Protein AF-A0A3D5U7Y4-F1 (afdb_monomer)

Secondary structure (DSSP, 8-state):
---EEE-TTS-EEEPPPHHHHHHHHHHHHHHHHHHHHTTPEEEEEE--SHHHHHHHHHHHT-B-TTS-B-EEEEEE----TTTTTHHHHHTTT-

Sequence (94 aa):
MLKSSIAPDGREYPLPSEQDNEQERNLLLQITSEQRAKGRKIVAVQGLGFVGCVMASVVADAEDKDGKPIYYVHGHQRASKRSFWKVPVINTGI

pLDDT: mean 94.48, std 7.87, range [51.16, 98.62]

Radius of gyration: 14.95 Å; Cα contacts (8 Å, |Δi|>4): 116; chains: 1; bounding box: 36×28×40 Å

Foldseek 3Di:
DDQWAADPVGDTHGFDDPVRVVVVVVVCVVVVVVCVVVQAAEEEQEDDDPVSVVVQVVLQCDADPVNHGRHDYHYDYDGDSHPNVPVVVVVVVD

Structure (mmCIF, N/CA/C/O backbone):
data_AF-A0A3D5U7Y4-F1
#
_entry.id   AF-A0A3D5U7Y4-F1
#
loop_
_atom_site.group_PDB
_atom_site.id
_atom_site.type_symbol
_atom_site.label_atom_id
_atom_site.label_alt_id
_atom_site.label_comp_id
_atom_site.label_asym_id
_atom_site.label_entity_id
_atom_site.label_seq_id
_atom_site.pdbx_PDB_ins_code
_atom_site.Cartn_x
_atom_site.Cartn_y
_atom_site.Cartn_z
_atom_site.occupancy
_atom_site.B_iso_or_equiv
_atom_site.auth_seq_id
_atom_site.auth_comp_id
_atom_site.auth_asym_id
_atom_site.auth_atom_id
_atom_site.pdbx_PDB_model_num
ATOM 1 N N . MET A 1 1 ? 16.321 -0.800 -22.518 1.00 51.16 1 MET A N 1
ATOM 2 C CA . MET A 1 1 ? 15.850 -1.416 -21.254 1.00 51.16 1 MET A CA 1
ATOM 3 C C . MET A 1 1 ? 14.340 -1.243 -21.160 1.00 51.16 1 MET A C 1
ATOM 5 O O . MET A 1 1 ? 13.895 -0.115 -21.284 1.00 51.16 1 MET A O 1
ATOM 9 N N . LEU A 1 2 ? 13.564 -2.321 -20.969 1.00 52.84 2 LEU A N 1
ATOM 10 C CA . LEU A 1 2 ? 12.092 -2.248 -20.825 1.00 52.84 2 LEU A CA 1
ATOM 11 C C . LEU A 1 2 ? 11.679 -1.169 -19.803 1.00 52.84 2 LEU A C 1
ATOM 13 O O . LEU A 1 2 ? 12.211 -1.193 -18.692 1.00 52.84 2 LEU A O 1
ATOM 17 N N . LYS A 1 3 ? 10.786 -0.251 -20.196 1.00 78.94 3 LYS A N 1
ATOM 18 C CA . LYS A 1 3 ? 10.273 0.870 -19.379 1.00 78.94 3 LYS A CA 1
ATOM 19 C C . LYS A 1 3 ? 8.986 0.526 -18.612 1.00 78.94 3 LYS A C 1
ATOM 21 O O . LYS A 1 3 ? 8.584 1.279 -17.733 1.00 78.94 3 LYS A O 1
ATOM 26 N N . SER A 1 4 ? 8.395 -0.629 -18.912 1.00 92.06 4 SER A N 1
ATOM 27 C CA . SER A 1 4 ? 7.084 -1.042 -18.415 1.00 92.06 4 SER A CA 1
ATOM 28 C C . SER A 1 4 ? 7.125 -2.448 -17.813 1.00 92.06 4 SER A C 1
ATOM 30 O O . SER A 1 4 ? 8.014 -3.257 -18.105 1.00 92.06 4 SER A O 1
ATOM 32 N N . SER A 1 5 ? 6.153 -2.728 -16.957 1.00 96.50 5 SER A N 1
ATOM 33 C CA . SER A 1 5 ? 5.779 -4.039 -16.441 1.00 96.50 5 SER A CA 1
ATOM 34 C C . SER A 1 5 ? 4.509 -4.499 -17.154 1.00 96.50 5 SER A C 1
ATOM 36 O O . SER A 1 5 ? 3.582 -3.711 -17.297 1.00 96.50 5 SER A O 1
ATOM 38 N N . ILE A 1 6 ? 4.472 -5.746 -17.621 1.00 96.00 6 ILE A N 1
ATOM 39 C CA . ILE A 1 6 ? 3.370 -6.269 -18.442 1.00 96.00 6 ILE A CA 1
ATOM 40 C C . ILE A 1 6 ? 2.517 -7.207 -17.585 1.00 96.00 6 ILE A C 1
ATOM 42 O O . ILE A 1 6 ? 3.057 -8.135 -16.975 1.00 96.00 6 ILE A O 1
ATOM 46 N N . ALA A 1 7 ? 1.212 -6.947 -17.517 1.00 94.94 7 ALA A N 1
ATOM 47 C CA . ALA A 1 7 ? 0.244 -7.807 -16.843 1.00 94.94 7 ALA A CA 1
ATOM 48 C C . ALA A 1 7 ? -0.045 -9.088 -17.651 1.00 94.94 7 ALA A C 1
ATOM 50 O O . ALA A 1 7 ? 0.223 -9.133 -18.853 1.00 94.94 7 ALA A O 1
ATOM 51 N N . PRO A 1 8 ? -0.627 -10.132 -17.029 1.00 94.19 8 PRO A N 1
ATOM 52 C CA . PRO A 1 8 ? -0.986 -11.370 -17.728 1.00 94.19 8 PRO A CA 1
ATOM 53 C C . PRO A 1 8 ? -1.926 -11.185 -18.930 1.00 94.19 8 PRO A C 1
ATOM 55 O O . PRO A 1 8 ? -1.913 -12.007 -19.839 1.00 94.19 8 PRO A O 1
ATOM 58 N N . ASP A 1 9 ? -2.718 -10.113 -18.948 1.00 94.62 9 ASP A N 1
ATOM 59 C CA . ASP A 1 9 ? -3.631 -9.760 -20.042 1.00 94.62 9 ASP A CA 1
ATOM 60 C C . ASP A 1 9 ? -2.987 -8.897 -21.143 1.00 94.62 9 ASP A C 1
ATOM 62 O O . ASP A 1 9 ? -3.664 -8.460 -22.070 1.00 94.62 9 ASP A O 1
ATOM 66 N N . GLY A 1 10 ? -1.682 -8.636 -21.044 1.00 94.69 10 GLY A N 1
ATOM 67 C CA . GLY A 1 10 ? -0.928 -7.841 -22.008 1.00 94.69 10 GLY A CA 1
ATOM 68 C C . GLY A 1 10 ? -0.948 -6.332 -21.759 1.00 94.69 10 GLY A C 1
ATOM 69 O O . GLY A 1 10 ? -0.243 -5.616 -22.469 1.00 94.69 10 GLY A O 1
ATOM 70 N N . ARG A 1 11 ? -1.680 -5.821 -20.756 1.00 95.25 11 ARG A N 1
ATOM 71 C CA . ARG A 1 11 ? -1.630 -4.390 -20.410 1.00 95.25 11 ARG A CA 1
ATOM 72 C C . ARG A 1 11 ? -0.243 -3.992 -19.917 1.00 95.25 11 ARG A C 1
ATOM 74 O O . ARG A 1 11 ? 0.370 -4.677 -19.095 1.00 95.25 11 ARG A O 1
ATOM 81 N N . GLU A 1 12 ? 0.231 -2.847 -20.393 1.00 95.81 12 GLU A N 1
ATOM 82 C CA . GLU A 1 12 ? 1.515 -2.280 -19.999 1.00 95.81 12 GLU A CA 1
ATOM 83 C C . GLU A 1 12 ? 1.362 -1.224 -18.906 1.00 95.81 12 GLU A C 1
ATOM 85 O O . GLU A 1 12 ? 0.551 -0.306 -19.007 1.00 95.81 12 GLU A O 1
ATOM 90 N N . TYR A 1 13 ? 2.210 -1.325 -17.886 1.00 95.56 13 TYR A N 1
ATOM 91 C CA . TYR A 1 13 ? 2.277 -0.399 -16.764 1.00 95.56 13 TYR A CA 1
ATOM 92 C C . TYR A 1 13 ? 3.685 0.194 -16.670 1.00 95.56 13 TYR A C 1
ATOM 94 O O . TYR A 1 13 ? 4.618 -0.539 -16.322 1.00 95.56 13 TYR A O 1
ATOM 102 N N . PRO A 1 14 ? 3.882 1.486 -16.981 1.00 95.12 14 PRO A N 1
ATOM 103 C CA . PRO A 1 14 ? 5.176 2.148 -16.837 1.00 95.12 14 PRO A CA 1
ATOM 104 C C . PRO A 1 14 ? 5.693 2.034 -15.403 1.00 95.12 14 PRO A C 1
ATOM 106 O O . PRO A 1 14 ? 4.917 2.161 -14.460 1.00 95.12 14 PRO A O 1
ATOM 109 N N . LEU A 1 15 ? 6.992 1.789 -15.222 1.00 95.12 15 LEU A N 1
ATOM 110 C CA . LEU A 1 15 ? 7.573 1.862 -13.879 1.00 95.12 15 LEU A CA 1
ATOM 111 C C . LEU A 1 15 ? 7.547 3.317 -13.379 1.00 95.12 15 LEU A C 1
ATOM 113 O O . LEU A 1 15 ? 7.807 4.215 -14.183 1.00 95.12 15 LEU A O 1
ATOM 117 N N . PRO A 1 16 ? 7.275 3.545 -12.081 1.00 94.19 16 PRO A N 1
ATOM 118 C CA . PRO A 1 16 ? 7.173 4.887 -11.528 1.00 94.19 16 PRO A CA 1
ATOM 119 C C . PRO A 1 16 ? 8.524 5.602 -11.593 1.00 94.19 16 PRO A C 1
ATOM 121 O O . PRO A 1 16 ? 9.581 5.001 -11.361 1.00 94.19 16 PRO A O 1
ATOM 124 N N . SER A 1 17 ? 8.476 6.891 -11.911 1.00 94.69 17 SER A N 1
ATOM 125 C CA . SER A 1 17 ? 9.610 7.804 -11.796 1.00 94.69 17 SER A CA 1
ATOM 126 C C . SER A 1 17 ? 9.871 8.180 -10.333 1.00 94.69 17 SER A C 1
ATOM 128 O O . SER A 1 17 ? 9.093 7.862 -9.434 1.00 94.69 17 SER A O 1
ATOM 130 N N . GLU A 1 18 ? 10.972 8.884 -10.072 1.00 93.44 18 GLU A N 1
ATOM 131 C CA . GLU A 1 18 ? 11.242 9.447 -8.742 1.00 93.44 18 GLU A CA 1
ATOM 132 C C . GLU A 1 18 ? 10.133 10.409 -8.297 1.00 93.44 18 GLU A C 1
ATOM 134 O O 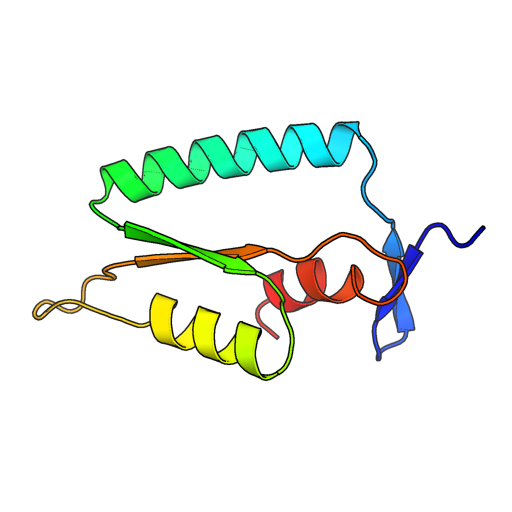. GLU A 1 18 ? 9.678 10.327 -7.160 1.00 93.44 18 GLU A O 1
ATOM 139 N N . GLN A 1 19 ? 9.626 11.234 -9.217 1.00 95.88 19 GLN A N 1
ATOM 140 C CA . GLN A 1 19 ? 8.528 12.157 -8.944 1.00 95.88 19 GLN A CA 1
ATOM 141 C C . GLN A 1 19 ? 7.229 11.419 -8.587 1.00 95.88 19 GLN A C 1
ATOM 143 O O . GLN A 1 19 ? 6.544 11.816 -7.645 1.00 95.88 19 GLN A O 1
ATOM 148 N N . ASP A 1 20 ? 6.906 10.329 -9.291 1.00 94.94 20 ASP A N 1
ATOM 14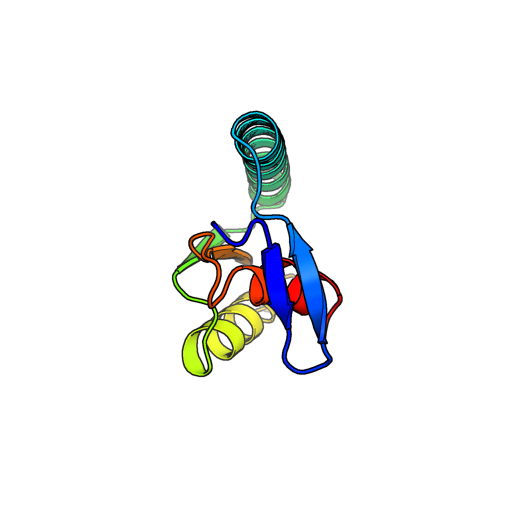9 C CA . ASP A 1 20 ? 5.729 9.506 -8.974 1.00 94.94 20 ASP A CA 1
ATOM 150 C C . ASP A 1 20 ? 5.855 8.893 -7.570 1.00 94.94 20 ASP A C 1
ATOM 152 O O . ASP A 1 20 ? 4.902 8.914 -6.791 1.00 94.94 20 ASP A O 1
ATOM 156 N N . ASN A 1 21 ? 7.052 8.414 -7.207 1.00 92.94 21 ASN A N 1
ATOM 157 C CA . ASN A 1 21 ? 7.316 7.855 -5.878 1.00 92.94 21 ASN A CA 1
ATOM 158 C C . ASN A 1 21 ? 7.183 8.911 -4.766 1.00 92.94 21 ASN A C 1
ATOM 160 O O . ASN A 1 21 ? 6.676 8.615 -3.682 1.00 92.94 21 ASN A O 1
ATOM 164 N N . GLU A 1 22 ? 7.630 10.147 -5.004 1.00 96.31 22 GLU A N 1
ATOM 165 C CA . GLU A 1 22 ? 7.461 11.250 -4.051 1.00 96.31 22 GLU A CA 1
ATOM 166 C C . GLU A 1 22 ? 5.986 11.620 -3.858 1.00 96.31 22 GLU A C 1
ATOM 168 O O . GLU A 1 22 ? 5.537 11.817 -2.723 1.00 96.31 22 GLU A O 1
ATOM 173 N N . GLN A 1 23 ? 5.216 11.668 -4.947 1.00 96.88 23 GLN A N 1
ATOM 174 C CA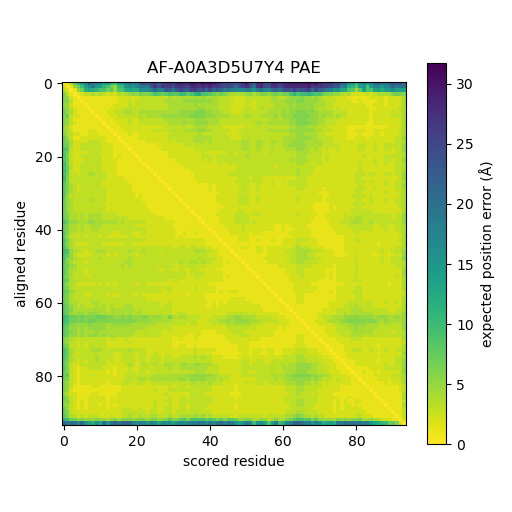 . GLN A 1 23 ? 3.774 11.909 -4.897 1.00 96.88 23 GLN A CA 1
ATOM 175 C C . GLN A 1 23 ? 3.043 10.791 -4.147 1.00 96.88 23 GLN A C 1
ATOM 177 O O . GLN A 1 23 ? 2.247 11.077 -3.249 1.00 96.88 23 GLN A O 1
ATOM 182 N N . GLU A 1 24 ? 3.358 9.528 -4.447 1.00 94.62 24 GLU A N 1
ATOM 183 C CA . GLU A 1 24 ? 2.795 8.372 -3.748 1.00 94.62 24 GLU A CA 1
ATOM 184 C C . GLU A 1 24 ? 3.131 8.415 -2.254 1.00 94.62 24 GLU A C 1
ATOM 186 O O . GLU A 1 24 ? 2.251 8.232 -1.412 1.00 94.62 24 GLU A O 1
ATOM 191 N N . ARG A 1 25 ? 4.372 8.754 -1.889 1.00 95.31 25 ARG A N 1
ATOM 192 C CA . ARG A 1 25 ? 4.768 8.915 -0.485 1.00 95.31 25 ARG A CA 1
ATOM 193 C C . ARG A 1 25 ? 3.922 9.971 0.230 1.00 95.31 25 ARG A C 1
ATOM 195 O O . ARG A 1 25 ? 3.492 9.736 1.360 1.00 95.31 25 ARG A O 1
ATOM 202 N N . ASN A 1 26 ? 3.683 11.120 -0.397 1.00 98.00 26 ASN A N 1
ATOM 203 C CA . ASN A 1 26 ? 2.866 12.181 0.194 1.00 98.00 26 ASN A CA 1
ATOM 204 C C . ASN A 1 26 ? 1.407 11.737 0.374 1.00 98.00 26 ASN A C 1
ATOM 206 O O . ASN A 1 26 ? 0.831 11.953 1.443 1.00 98.00 26 ASN A O 1
ATOM 210 N N . LEU A 1 27 ? 0.846 11.036 -0.615 1.00 96.44 27 LEU A N 1
ATOM 211 C CA . LEU A 1 27 ? -0.490 10.449 -0.526 1.00 96.44 27 LEU A CA 1
ATOM 212 C C . LEU A 1 27 ? -0.587 9.413 0.607 1.00 96.44 27 LEU A C 1
ATOM 214 O O . LEU A 1 27 ? -1.526 9.445 1.402 1.00 96.44 27 LEU A O 1
ATOM 218 N N . LEU A 1 28 ? 0.401 8.523 0.733 1.00 95.75 28 LEU A N 1
ATOM 219 C CA . LEU A 1 28 ? 0.446 7.516 1.796 1.00 95.75 28 LEU A CA 1
ATOM 220 C C . LEU A 1 28 ? 0.508 8.157 3.186 1.00 95.75 28 LEU A C 1
ATOM 222 O O . LEU A 1 28 ? -0.180 7.691 4.097 1.00 95.75 28 LEU A O 1
ATOM 226 N N . LEU A 1 29 ? 1.286 9.232 3.360 1.00 97.38 29 LEU A N 1
ATOM 227 C CA . LEU A 1 29 ? 1.343 9.987 4.617 1.00 97.38 29 LEU A CA 1
ATOM 228 C C . LEU A 1 29 ? -0.010 10.616 4.963 1.00 97.38 29 LEU A C 1
ATOM 230 O O . LEU A 1 29 ? -0.447 10.518 6.113 1.00 97.38 29 LEU A O 1
ATOM 234 N N . GLN A 1 30 ? -0.685 11.212 3.976 1.00 98.44 30 GLN A N 1
ATOM 235 C CA . GLN A 1 30 ? -2.016 11.788 4.154 1.00 98.44 30 GLN A CA 1
ATOM 236 C C . GLN A 1 30 ? -3.029 10.718 4.582 1.00 98.44 30 GLN A C 1
ATOM 238 O O . GLN A 1 30 ? -3.631 10.839 5.649 1.00 98.44 30 GLN A O 1
ATOM 243 N N . ILE A 1 31 ? -3.159 9.635 3.807 1.00 97.94 31 ILE A N 1
ATOM 244 C CA . ILE A 1 31 ? -4.086 8.532 4.099 1.00 97.94 31 ILE A CA 1
ATOM 245 C C . ILE A 1 31 ? -3.792 7.942 5.481 1.00 97.94 31 ILE A C 1
ATOM 247 O O . ILE A 1 31 ? -4.700 7.745 6.284 1.00 97.94 31 ILE A O 1
ATOM 251 N N . THR A 1 32 ? -2.519 7.702 5.801 1.00 97.81 32 THR A N 1
ATOM 252 C CA . THR A 1 32 ? -2.101 7.177 7.110 1.00 97.81 32 THR A CA 1
ATOM 253 C C . THR A 1 32 ? -2.588 8.071 8.252 1.00 97.81 32 THR A C 1
ATOM 255 O O . THR A 1 32 ? -3.092 7.565 9.257 1.00 97.81 32 THR A O 1
ATOM 258 N N . SER A 1 33 ? -2.453 9.392 8.109 1.00 98.31 33 SER A N 1
ATOM 259 C CA . SER A 1 33 ? -2.922 10.362 9.103 1.00 98.31 33 SER A CA 1
ATOM 260 C C . SER A 1 33 ? -4.444 10.311 9.269 1.00 98.31 33 SER A C 1
ATOM 262 O O . SER A 1 33 ? -4.946 10.143 10.382 1.00 98.31 33 SER A O 1
ATOM 264 N N . GLU A 1 34 ? -5.184 10.354 8.159 1.00 98.50 34 GLU A N 1
ATOM 265 C CA . GLU A 1 34 ? -6.651 10.308 8.152 1.00 98.50 34 GLU A CA 1
ATOM 266 C C . GLU A 1 34 ? -7.201 9.014 8.769 1.00 98.50 34 GLU A C 1
ATOM 268 O O . GLU A 1 34 ? -8.178 9.033 9.518 1.00 98.50 34 GLU A O 1
ATOM 273 N N . GLN A 1 35 ? -6.576 7.872 8.480 1.00 98.38 35 GLN A N 1
ATOM 274 C CA . GLN A 1 35 ? -7.014 6.572 8.989 1.00 98.38 35 GLN A CA 1
ATOM 275 C C . GLN A 1 35 ? -6.691 6.412 10.480 1.00 98.38 35 GLN A C 1
ATOM 277 O O . GLN A 1 35 ? -7.519 5.893 11.231 1.00 98.38 35 GLN A O 1
ATOM 282 N N . ARG A 1 36 ? -5.552 6.944 10.946 1.00 97.88 36 ARG A N 1
ATOM 283 C CA . ARG A 1 36 ? -5.244 7.027 12.383 1.00 97.88 36 ARG A CA 1
ATOM 284 C C . ARG A 1 36 ? -6.229 7.920 13.132 1.00 97.88 36 ARG A C 1
ATOM 286 O O . ARG A 1 36 ? -6.655 7.548 14.220 1.00 97.88 36 ARG A O 1
ATOM 293 N N . ALA A 1 37 ? -6.641 9.046 12.546 1.00 98.44 37 ALA A N 1
ATOM 294 C CA . ALA A 1 37 ? -7.660 9.920 13.134 1.00 98.44 37 ALA A CA 1
ATOM 295 C C . ALA A 1 37 ? -9.029 9.224 13.274 1.00 98.44 37 ALA A C 1
ATOM 297 O O . ALA A 1 37 ? -9.788 9.531 14.188 1.00 98.44 37 ALA A O 1
ATOM 298 N N . LYS A 1 38 ? -9.316 8.230 12.421 1.00 97.50 38 LYS A N 1
ATOM 299 C CA . LYS A 1 38 ? -10.488 7.339 12.529 1.00 97.50 38 LYS A CA 1
ATOM 300 C C . LYS A 1 38 ? -10.313 6.208 13.556 1.00 97.50 38 LYS A C 1
ATOM 302 O O . LYS A 1 38 ? -11.191 5.359 13.665 1.00 97.50 38 LYS A O 1
ATOM 307 N N . GLY A 1 39 ? -9.192 6.158 14.279 1.00 97.38 39 GLY A N 1
ATOM 308 C CA . GLY A 1 39 ? -8.886 5.114 15.262 1.00 97.38 39 GLY A CA 1
ATOM 309 C C . GLY A 1 39 ? -8.406 3.788 14.663 1.00 97.38 39 GLY A C 1
ATOM 310 O O . GLY A 1 39 ? -8.248 2.813 15.398 1.00 97.38 39 GLY A O 1
ATOM 311 N N . ARG A 1 40 ? -8.150 3.728 13.349 1.00 98.31 40 ARG A N 1
ATOM 312 C CA . ARG A 1 40 ? -7.721 2.496 12.672 1.00 98.31 40 ARG A CA 1
ATOM 313 C C . ARG A 1 40 ? -6.228 2.253 12.847 1.00 98.31 40 ARG A C 1
ATOM 315 O O . ARG A 1 40 ? -5.406 3.170 12.771 1.00 98.31 40 ARG A O 1
ATOM 322 N N . LYS A 1 41 ? -5.859 0.986 13.027 1.00 98.25 41 LYS A N 1
ATOM 323 C CA . LYS A 1 41 ? -4.461 0.538 13.069 1.00 98.25 41 LYS A CA 1
ATOM 324 C C . LYS A 1 41 ? -3.935 0.349 11.649 1.00 98.25 41 LYS A C 1
ATOM 326 O O . LYS A 1 41 ? -4.573 -0.298 10.827 1.00 98.25 41 LYS A O 1
ATOM 331 N N . ILE A 1 42 ? -2.757 0.889 11.367 1.00 98.19 42 ILE A N 1
ATOM 332 C CA . ILE A 1 42 ? -2.152 0.811 10.034 1.00 98.19 42 ILE A CA 1
ATOM 333 C C . ILE A 1 42 ? -1.339 -0.477 9.922 1.00 98.19 42 ILE A C 1
ATOM 335 O O . ILE A 1 42 ? -0.452 -0.712 10.743 1.00 98.19 42 ILE A O 1
ATOM 339 N N . VAL A 1 43 ? -1.623 -1.290 8.908 1.00 98.38 43 VAL A N 1
ATOM 340 C CA . VAL A 1 43 ? -0.910 -2.545 8.630 1.00 98.38 43 VAL A CA 1
ATOM 341 C C . VAL A 1 43 ? -0.277 -2.457 7.251 1.00 98.38 43 VAL A C 1
ATOM 343 O O . VAL A 1 43 ? -0.947 -2.121 6.283 1.00 98.38 43 VAL A O 1
ATOM 346 N N . ALA A 1 44 ? 1.010 -2.779 7.149 1.00 97.12 44 ALA A N 1
ATOM 347 C CA . ALA A 1 44 ? 1.709 -2.873 5.873 1.00 97.12 44 ALA A CA 1
ATOM 348 C C . ALA A 1 44 ? 1.977 -4.344 5.539 1.00 97.12 44 ALA A C 1
ATOM 350 O O . ALA A 1 44 ? 2.715 -5.022 6.255 1.00 97.12 44 ALA A O 1
ATOM 351 N N . VAL A 1 45 ? 1.402 -4.832 4.441 1.00 97.94 45 VAL A N 1
ATOM 352 C CA . VAL A 1 45 ? 1.650 -6.185 3.933 1.00 97.94 45 VAL A CA 1
ATOM 353 C C . VAL A 1 45 ? 2.690 -6.104 2.828 1.00 97.94 45 VAL A C 1
ATOM 355 O O . VAL A 1 45 ? 2.431 -5.586 1.746 1.00 97.94 45 VAL A O 1
ATOM 358 N N . GLN A 1 46 ? 3.892 -6.601 3.109 1.00 96.31 46 GLN A N 1
ATOM 359 C CA . GLN A 1 46 ? 4.995 -6.587 2.155 1.00 96.31 46 GLN A CA 1
ATOM 360 C C . GLN A 1 46 ? 4.953 -7.831 1.266 1.00 96.31 46 GLN A C 1
ATOM 362 O O . GLN A 1 46 ? 5.102 -8.954 1.743 1.00 96.31 46 GLN A O 1
ATOM 367 N N . GLY A 1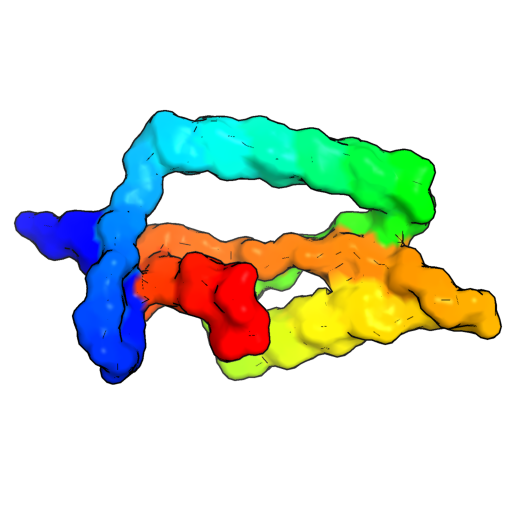 47 ? 4.805 -7.614 -0.039 1.00 95.56 47 GLY A N 1
ATOM 368 C CA . GLY A 1 47 ? 4.704 -8.662 -1.047 1.00 95.56 47 GLY A CA 1
ATOM 369 C C . GLY A 1 47 ? 3.256 -9.007 -1.380 1.00 95.56 47 GLY A C 1
ATOM 370 O O . GLY A 1 47 ? 2.546 -9.603 -0.584 1.00 95.56 47 GLY A O 1
ATOM 371 N N . LEU A 1 48 ? 2.840 -8.698 -2.606 1.00 95.62 48 LEU A N 1
ATOM 372 C CA . LEU A 1 48 ? 1.503 -8.943 -3.148 1.00 95.62 48 LEU A CA 1
ATOM 373 C C . LEU A 1 48 ? 1.534 -10.173 -4.061 1.00 95.62 48 LEU A C 1
ATOM 375 O O . LEU A 1 48 ? 1.502 -10.120 -5.294 1.00 95.62 48 LEU A O 1
ATOM 379 N N . GLY A 1 49 ? 1.755 -11.319 -3.426 1.00 93.38 49 GLY A N 1
ATOM 380 C CA . GLY A 1 49 ? 1.648 -12.639 -4.040 1.00 93.38 49 GLY A CA 1
ATOM 381 C C . GLY A 1 49 ? 0.382 -13.356 -3.589 1.00 93.38 49 GLY A C 1
ATOM 382 O O . GLY A 1 49 ? -0.497 -12.752 -2.987 1.00 93.38 49 GLY A O 1
ATOM 383 N N . PHE A 1 50 ? 0.341 -14.666 -3.818 1.00 94.31 50 PHE A N 1
ATOM 384 C CA . PHE A 1 50 ? -0.768 -15.522 -3.397 1.00 94.31 50 PHE A CA 1
ATOM 385 C C . PHE A 1 50 ? -1.135 -15.328 -1.914 1.00 94.31 50 PHE A C 1
ATOM 387 O O . PHE A 1 50 ? -2.266 -14.986 -1.597 1.00 94.31 50 PHE A O 1
ATOM 394 N N . VAL A 1 51 ? -0.157 -15.449 -1.010 1.00 96.62 51 VAL A N 1
ATOM 395 C CA . VAL A 1 51 ? -0.391 -15.286 0.437 1.00 96.62 51 VAL A CA 1
ATOM 396 C C . VAL A 1 51 ? -0.641 -13.825 0.810 1.00 96.62 51 VAL A C 1
ATOM 398 O O . VAL A 1 51 ? -1.551 -13.524 1.572 1.00 96.62 51 VAL A O 1
ATOM 401 N N . GLY A 1 52 ? 0.162 -12.906 0.275 1.00 96.75 52 GLY A N 1
ATOM 402 C CA . GLY A 1 52 ? 0.111 -11.504 0.679 1.00 96.75 52 GLY A CA 1
ATOM 403 C C . GLY A 1 52 ? -1.204 -10.810 0.338 1.00 96.75 52 GLY A C 1
ATOM 404 O O . GLY A 1 52 ? -1.723 -10.080 1.175 1.00 96.75 52 GLY A O 1
ATOM 405 N N . CYS A 1 53 ? -1.783 -11.073 -0.838 1.00 95.19 53 CYS A N 1
ATOM 406 C CA . CYS A 1 53 ? -3.083 -10.499 -1.194 1.00 95.19 53 CYS A CA 1
ATOM 407 C C . CYS A 1 53 ? -4.192 -11.017 -0.270 1.00 95.19 53 CYS A C 1
ATOM 409 O O . CYS A 1 53 ? -4.952 -10.217 0.262 1.00 95.19 53 CYS A O 1
ATOM 411 N N . VAL A 1 54 ? -4.225 -12.328 -0.001 1.00 95.88 54 VAL A N 1
ATOM 412 C CA . VAL A 1 54 ? -5.203 -12.925 0.925 1.00 95.88 54 VAL A CA 1
ATOM 413 C C . VAL A 1 54 ? -5.064 -12.327 2.323 1.00 95.88 54 VAL A C 1
ATOM 415 O O . VAL A 1 54 ? -6.054 -11.902 2.909 1.00 95.88 54 VAL A O 1
ATOM 418 N N . MET A 1 55 ? -3.837 -12.227 2.845 1.00 97.88 55 MET A N 1
ATOM 419 C CA . MET A 1 55 ? -3.601 -11.633 4.162 1.00 97.88 55 MET A CA 1
ATOM 420 C C . MET A 1 55 ? -3.985 -10.155 4.210 1.00 97.88 55 MET A C 1
ATOM 422 O O . MET A 1 55 ? -4.533 -9.709 5.214 1.00 97.88 55 MET A O 1
ATOM 426 N N . ALA A 1 56 ? -3.726 -9.394 3.144 1.00 97.69 56 ALA A N 1
ATOM 427 C CA . ALA A 1 56 ? -4.123 -7.995 3.083 1.00 97.69 56 ALA A CA 1
ATOM 428 C C . ALA A 1 56 ? -5.648 -7.839 3.139 1.00 97.69 56 ALA A C 1
ATOM 430 O O . ALA A 1 56 ? -6.140 -7.035 3.928 1.00 97.69 56 ALA A O 1
ATOM 431 N N . SER A 1 57 ? -6.382 -8.644 2.367 1.00 95.25 57 SER A N 1
ATOM 432 C CA . SER A 1 57 ? -7.847 -8.636 2.355 1.00 95.25 57 SER A CA 1
ATOM 433 C C . SER A 1 57 ? -8.438 -9.074 3.693 1.00 95.25 57 SER A C 1
ATOM 435 O O . SER A 1 57 ? -9.254 -8.353 4.251 1.00 95.25 57 SER A O 1
ATOM 437 N N . VAL A 1 58 ? -7.983 -10.197 4.258 1.00 97.25 58 VAL A N 1
ATOM 438 C CA . VAL A 1 58 ? -8.506 -10.721 5.534 1.00 97.25 58 VAL A CA 1
ATOM 439 C C . VAL A 1 58 ? -8.275 -9.745 6.688 1.00 97.25 58 VAL A C 1
ATOM 441 O O . VAL A 1 58 ? -9.149 -9.564 7.529 1.00 97.25 58 VAL A O 1
ATOM 444 N N . VAL A 1 59 ? -7.112 -9.088 6.742 1.00 98.12 59 VAL A N 1
ATOM 445 C CA . VAL A 1 59 ? -6.843 -8.088 7.788 1.00 98.12 59 VAL A CA 1
ATOM 446 C C . VAL A 1 59 ? -7.664 -6.814 7.568 1.00 98.12 59 VAL A C 1
ATOM 448 O O . VAL A 1 59 ? -8.074 -6.189 8.545 1.00 98.12 59 VAL A O 1
ATOM 451 N N . ALA A 1 60 ? -7.915 -6.423 6.315 1.00 97.38 60 ALA A N 1
ATOM 452 C CA . ALA A 1 60 ? -8.739 -5.257 5.998 1.00 97.38 60 ALA A CA 1
ATOM 453 C C . ALA A 1 60 ? -10.221 -5.466 6.350 1.00 97.38 60 ALA A C 1
ATOM 455 O O . ALA A 1 60 ? -10.883 -4.502 6.723 1.00 97.38 60 ALA A O 1
ATOM 456 N N . ASP A 1 61 ? -10.699 -6.710 6.277 1.00 97.44 61 ASP A N 1
ATOM 457 C CA . ASP A 1 61 ? -12.081 -7.114 6.576 1.00 97.44 61 ASP A CA 1
ATOM 458 C C . ASP A 1 61 ? -12.346 -7.320 8.080 1.00 97.44 61 ASP A C 1
ATOM 460 O O . ASP A 1 61 ? -13.455 -7.634 8.497 1.00 97.44 61 ASP A O 1
ATOM 464 N N . ALA A 1 62 ? -11.324 -7.171 8.931 1.00 98.12 62 ALA A N 1
ATOM 465 C CA . ALA A 1 62 ? -11.484 -7.357 10.366 1.00 98.12 62 ALA A CA 1
ATOM 466 C C . ALA A 1 62 ? -12.223 -6.173 11.015 1.00 98.12 62 ALA A C 1
ATOM 468 O O . ALA A 1 62 ? -11.743 -5.030 11.034 1.00 98.12 62 ALA A O 1
ATOM 469 N N . GLU A 1 63 ? -13.364 -6.487 11.621 1.00 98.38 63 GLU A N 1
ATOM 470 C CA . GLU A 1 63 ? -14.264 -5.544 12.280 1.00 98.38 63 GLU A CA 1
ATOM 471 C C . GLU A 1 63 ? -14.307 -5.745 13.799 1.00 98.38 63 GLU A C 1
ATO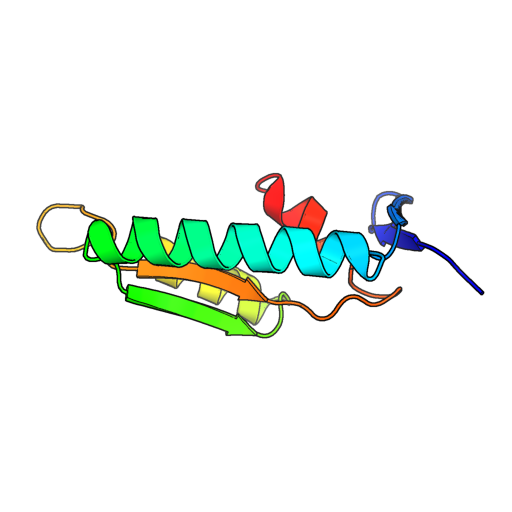M 473 O O . GLU A 1 63 ? -14.004 -6.820 14.327 1.00 98.38 63 GLU A O 1
ATOM 478 N N . ASP A 1 64 ? -14.665 -4.683 14.520 1.00 97.12 64 ASP A N 1
ATOM 479 C CA . ASP A 1 64 ? -14.994 -4.770 15.938 1.00 97.12 64 ASP A CA 1
ATOM 480 C C . ASP A 1 64 ? -16.407 -5.339 16.161 1.00 97.12 64 ASP A C 1
ATOM 482 O O . ASP A 1 64 ? -17.144 -5.666 15.233 1.00 97.12 64 ASP A O 1
ATOM 486 N N . LYS A 1 65 ? -16.809 -5.447 17.431 1.00 97.38 65 LYS A N 1
ATOM 487 C CA . LYS A 1 65 ? -18.137 -5.948 17.822 1.00 97.38 65 LYS A CA 1
ATOM 488 C C . LYS A 1 65 ? -19.314 -5.134 17.259 1.00 97.38 65 LYS A C 1
ATOM 490 O O . LYS A 1 65 ? -20.439 -5.617 17.301 1.00 97.38 65 LYS A O 1
ATOM 495 N N . ASP A 1 66 ? -19.063 -3.908 16.804 1.00 97.12 66 ASP A N 1
ATOM 496 C CA . ASP A 1 66 ? -20.063 -2.981 16.279 1.00 97.12 66 ASP A CA 1
ATOM 497 C C . ASP A 1 66 ? -20.004 -2.902 14.734 1.00 97.12 66 ASP A C 1
ATOM 499 O O . ASP A 1 66 ? -20.644 -2.029 14.145 1.00 97.12 66 ASP A O 1
ATOM 503 N N . GLY A 1 67 ? -19.239 -3.787 14.076 1.00 97.12 67 GLY A N 1
ATOM 504 C CA . GLY A 1 67 ? -19.084 -3.837 12.618 1.00 97.12 67 GLY A CA 1
ATOM 505 C C . GLY A 1 67 ? -18.198 -2.726 12.048 1.00 97.12 67 GLY A C 1
ATOM 506 O O . GLY A 1 67 ? -18.318 -2.358 10.880 1.00 97.12 67 GLY A O 1
ATOM 507 N N . LYS A 1 68 ? -17.343 -2.099 12.869 1.00 97.44 68 LYS A N 1
ATOM 508 C CA . LYS A 1 68 ? -16.449 -1.031 12.400 1.00 97.44 68 LYS A CA 1
ATOM 509 C C . LYS A 1 68 ? -15.079 -1.599 12.032 1.00 97.44 68 LYS A C 1
ATOM 511 O O . LYS A 1 68 ?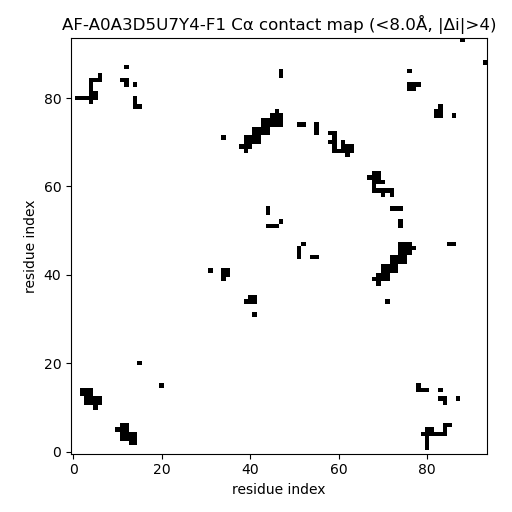 -14.496 -2.320 12.843 1.00 97.44 68 LYS A O 1
ATOM 516 N N . PRO A 1 69 ? -14.494 -1.207 10.884 1.00 97.94 69 PRO A N 1
ATOM 517 C CA . PRO A 1 69 ? -13.162 -1.664 10.497 1.00 97.94 69 PRO A CA 1
ATOM 518 C C . PRO A 1 69 ? -12.091 -1.270 11.520 1.00 97.94 69 PRO A C 1
ATOM 520 O O . PRO A 1 69 ? -11.962 -0.088 11.861 1.00 97.94 69 PRO A O 1
ATOM 523 N N . ILE A 1 70 ? -11.292 -2.246 11.959 1.00 98.19 70 ILE A N 1
ATOM 524 C CA . ILE A 1 70 ? -10.222 -2.062 12.957 1.00 98.19 70 ILE A CA 1
ATOM 525 C C . ILE A 1 70 ? -8.924 -1.587 12.295 1.00 98.19 70 ILE A C 1
ATOM 527 O O . ILE A 1 70 ? -8.170 -0.791 12.870 1.00 98.19 70 ILE A O 1
ATOM 531 N N . TYR A 1 71 ? -8.641 -2.087 11.091 1.00 98.62 71 TYR A N 1
ATOM 532 C CA . TYR A 1 71 ? -7.379 -1.866 10.395 1.00 98.62 71 TYR A CA 1
ATOM 533 C C . TYR A 1 71 ? -7.563 -1.053 9.116 1.00 98.62 71 TYR A C 1
ATOM 535 O O . TYR A 1 71 ? -8.615 -1.050 8.484 1.00 98.62 71 TYR A O 1
ATOM 543 N N . TYR A 1 72 ? -6.494 -0.370 8.722 1.00 98.25 72 TYR A N 1
ATOM 544 C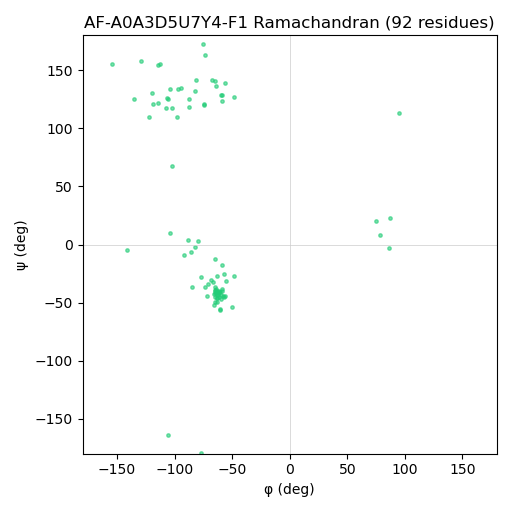 CA . TYR A 1 72 ? -6.307 0.104 7.361 1.00 98.25 72 TYR A CA 1
ATOM 545 C C . TYR A 1 72 ? -5.044 -0.544 6.805 1.00 98.25 72 TYR A C 1
ATOM 547 O O . TYR A 1 72 ? -3.964 -0.417 7.391 1.00 98.25 72 TYR A O 1
ATOM 555 N N . VAL A 1 73 ? -5.190 -1.278 5.706 1.00 98.12 73 VAL A N 1
ATOM 556 C CA . VAL A 1 73 ? -4.129 -2.133 5.175 1.00 98.12 73 VAL A CA 1
ATOM 557 C C . VAL A 1 73 ? -3.536 -1.519 3.915 1.00 98.12 73 VAL A C 1
ATOM 559 O O . VAL A 1 73 ? -4.242 -1.245 2.951 1.00 98.12 73 VAL A O 1
ATOM 562 N N . HIS A 1 74 ? -2.217 -1.347 3.911 1.00 96.12 74 HIS A N 1
ATOM 563 C CA . HIS A 1 74 ? -1.438 -0.997 2.733 1.00 96.12 74 HIS A CA 1
ATOM 564 C C . HIS A 1 74 ? -0.732 -2.239 2.193 1.00 96.12 74 HIS A C 1
ATOM 566 O O . HIS A 1 74 ? 0.137 -2.815 2.852 1.00 96.12 74 HIS A O 1
ATOM 572 N N . GLY A 1 75 ? -1.071 -2.628 0.969 1.00 95.88 75 GLY A N 1
ATOM 573 C CA . GLY A 1 75 ? -0.270 -3.568 0.199 1.00 95.88 75 GLY A CA 1
ATOM 574 C C . GLY A 1 75 ? 0.987 -2.882 -0.328 1.00 95.88 75 GLY A C 1
ATOM 575 O O . GLY A 1 75 ? 0.888 -1.907 -1.063 1.00 95.88 75 GLY A O 1
ATOM 576 N N . HIS A 1 76 ? 2.169 -3.382 0.026 1.00 94.50 76 HIS A N 1
ATOM 577 C CA . HIS A 1 76 ? 3.442 -2.828 -0.424 1.00 94.50 76 HIS A CA 1
ATOM 578 C C . HIS A 1 76 ? 4.180 -3.822 -1.319 1.00 94.50 76 HIS A C 1
ATOM 580 O O . HIS A 1 76 ? 4.514 -4.937 -0.911 1.00 94.50 76 HIS A O 1
ATOM 586 N N . GLN A 1 77 ? 4.481 -3.406 -2.547 1.00 93.94 77 GLN A N 1
ATOM 587 C CA . GLN A 1 77 ? 5.205 -4.213 -3.520 1.00 93.94 77 GLN A CA 1
ATOM 588 C C . GLN A 1 77 ? 6.275 -3.362 -4.195 1.00 93.94 77 GLN A C 1
ATOM 590 O O . GLN A 1 77 ? 5.979 -2.339 -4.803 1.00 93.94 77 GLN A O 1
ATOM 595 N N . ARG A 1 78 ? 7.528 -3.828 -4.158 1.00 92.56 78 ARG A N 1
ATOM 596 C CA . ARG A 1 78 ? 8.623 -3.159 -4.868 1.00 92.56 78 ARG A CA 1
ATOM 597 C C . ARG A 1 78 ? 8.321 -3.088 -6.367 1.00 92.56 78 ARG A C 1
ATOM 599 O O . ARG A 1 78 ? 8.074 -4.130 -6.992 1.00 92.56 78 ARG A O 1
ATOM 606 N N . ALA A 1 79 ? 8.434 -1.890 -6.940 1.00 93.44 79 ALA A N 1
ATOM 607 C CA . ALA A 1 79 ? 8.341 -1.686 -8.377 1.00 93.44 79 ALA A CA 1
ATOM 608 C C . ALA A 1 79 ? 9.423 -2.496 -9.107 1.00 93.44 79 ALA A C 1
ATOM 610 O O . ALA A 1 79 ? 10.619 -2.409 -8.823 1.00 93.44 79 ALA A O 1
ATOM 611 N N . SER A 1 80 ? 8.994 -3.345 -10.037 1.00 94.31 80 SER A N 1
ATOM 612 C CA . SER A 1 80 ? 9.888 -4.110 -10.898 1.00 94.31 80 SER A CA 1
ATOM 613 C C . SER A 1 80 ? 9.181 -4.466 -12.196 1.00 94.31 80 SER A C 1
ATOM 615 O O . SER A 1 80 ? 7.963 -4.615 -12.226 1.00 94.31 80 SER A O 1
ATOM 617 N N . LYS A 1 81 ? 9.941 -4.707 -13.264 1.00 92.75 81 LYS A N 1
ATOM 618 C CA . LYS A 1 81 ? 9.384 -5.135 -14.559 1.00 92.75 81 LYS A CA 1
ATOM 619 C C . LYS A 1 81 ? 8.532 -6.400 -14.451 1.00 92.75 81 LYS A C 1
ATOM 621 O O . LYS A 1 81 ? 7.566 -6.555 -15.185 1.00 92.75 81 LYS A O 1
ATOM 626 N N . ARG A 1 82 ? 8.873 -7.292 -13.514 1.00 93.94 82 ARG A N 1
ATOM 627 C CA . ARG A 1 82 ? 8.181 -8.570 -13.309 1.00 93.94 82 ARG A CA 1
ATOM 628 C C . ARG A 1 82 ? 6.849 -8.417 -12.572 1.00 93.94 82 ARG A C 1
ATOM 630 O O . ARG A 1 82 ? 5.990 -9.279 -12.711 1.00 93.94 82 ARG A O 1
ATOM 637 N N . SER A 1 83 ? 6.704 -7.392 -11.733 1.00 94.50 83 SER A N 1
ATOM 638 C CA . SER A 1 83 ? 5.662 -7.383 -10.699 1.00 94.50 83 SER A CA 1
ATOM 639 C C . SER A 1 83 ? 4.992 -6.041 -10.455 1.00 94.50 83 SER A C 1
ATOM 641 O O . SER A 1 83 ? 4.088 -6.003 -9.629 1.00 94.50 83 SER A O 1
ATOM 643 N N . PHE A 1 84 ? 5.430 -4.951 -11.091 1.00 95.75 84 PHE A N 1
ATOM 644 C CA . PHE A 1 84 ? 4.823 -3.644 -10.857 1.00 95.75 84 PHE A CA 1
ATOM 645 C C . PHE A 1 84 ? 3.373 -3.622 -11.321 1.00 95.75 84 PHE A C 1
ATOM 647 O O . PHE A 1 84 ? 2.558 -3.090 -10.587 1.00 95.75 84 PHE A O 1
ATOM 654 N N . TRP A 1 85 ? 3.039 -4.302 -12.427 1.00 95.75 85 TRP A N 1
ATOM 655 C CA . TRP A 1 85 ? 1.663 -4.460 -12.922 1.00 95.75 85 TRP A CA 1
ATOM 656 C C . TRP A 1 85 ? 0.660 -4.899 -11.844 1.00 95.75 85 TRP A C 1
ATOM 658 O O . TRP A 1 85 ? -0.516 -4.567 -11.930 1.00 95.75 85 TRP A O 1
ATOM 668 N N . LYS A 1 86 ? 1.114 -5.611 -10.804 1.00 95.81 86 LYS A N 1
ATOM 669 C CA . LYS A 1 86 ? 0.253 -6.081 -9.717 1.00 95.81 86 LYS A CA 1
ATOM 670 C C . LYS A 1 86 ? -0.381 -4.942 -8.934 1.00 95.81 86 LYS A C 1
ATOM 672 O O . LYS A 1 86 ? -1.556 -5.032 -8.626 1.00 95.81 86 LYS A O 1
ATOM 677 N N . VAL A 1 87 ? 0.378 -3.896 -8.606 1.00 94.88 87 VAL A N 1
ATOM 678 C CA . VAL A 1 87 ? -0.116 -2.777 -7.786 1.00 94.88 87 VAL A CA 1
ATOM 679 C C . VAL A 1 87 ? -1.300 -2.063 -8.456 1.00 94.88 87 VAL A C 1
ATOM 681 O O . VAL A 1 87 ? -2.370 -2.030 -7.852 1.00 94.88 87 VAL A O 1
ATOM 684 N N . PRO A 1 88 ? -1.185 -1.547 -9.697 1.00 94.56 88 PRO A N 1
ATOM 685 C CA . PRO A 1 88 ? -2.30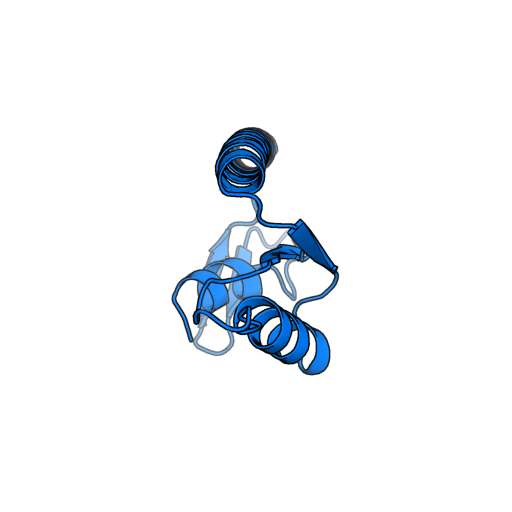0 -0.882 -10.353 1.00 94.56 88 PRO A CA 1
ATOM 686 C C . PRO A 1 88 ? -3.448 -1.841 -10.678 1.00 94.56 88 PRO A C 1
ATOM 688 O O . PRO A 1 88 ? -4.589 -1.408 -10.617 1.00 94.56 88 PRO A O 1
ATOM 691 N N . VAL A 1 89 ? -3.189 -3.124 -10.974 1.00 95.25 89 VAL A N 1
ATOM 692 C CA . VAL A 1 89 ? -4.264 -4.113 -11.180 1.00 95.25 89 VAL A CA 1
ATOM 693 C C . VAL A 1 89 ? -5.044 -4.359 -9.886 1.00 95.25 89 VAL A C 1
ATOM 695 O O . VAL A 1 89 ? -6.258 -4.181 -9.881 1.00 95.25 89 VAL A O 1
ATOM 698 N N . ILE A 1 90 ? -4.366 -4.662 -8.775 1.00 94.69 90 ILE A N 1
ATOM 699 C CA . ILE A 1 90 ? -5.009 -4.901 -7.471 1.00 94.69 90 ILE A CA 1
ATOM 700 C C . ILE A 1 90 ? -5.816 -3.676 -7.026 1.00 94.69 90 ILE A C 1
ATOM 702 O O . ILE A 1 90 ? -6.923 -3.820 -6.513 1.00 94.69 90 ILE A O 1
ATOM 706 N N . ASN A 1 91 ? -5.316 -2.464 -7.282 1.00 93.19 91 ASN A N 1
ATOM 707 C CA . ASN A 1 91 ? -6.026 -1.224 -6.957 1.00 93.19 91 ASN A CA 1
ATOM 708 C C . ASN A 1 91 ? -7.331 -1.025 -7.756 1.00 93.19 9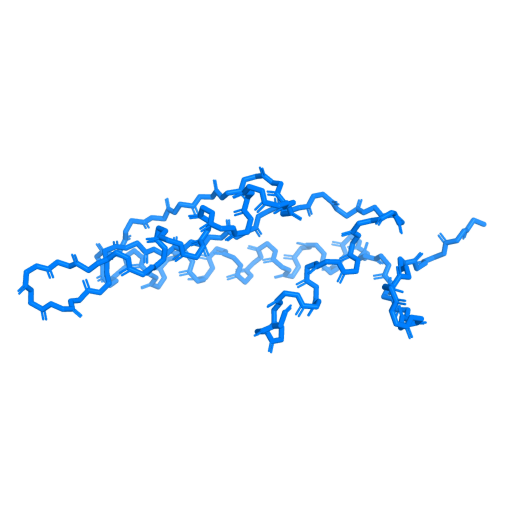1 ASN A C 1
ATOM 710 O O . ASN A 1 91 ? -8.124 -0.160 -7.392 1.00 93.19 91 ASN A O 1
ATOM 714 N N . THR A 1 92 ? -7.584 -1.813 -8.810 1.00 93.06 92 THR A N 1
ATOM 715 C CA . THR A 1 92 ? -8.890 -1.848 -9.499 1.00 93.06 92 THR A CA 1
ATOM 716 C C . THR A 1 92 ? -9.905 -2.800 -8.856 1.00 93.06 92 THR A C 1
ATOM 718 O O . THR A 1 92 ? -11.067 -2.786 -9.254 1.00 93.06 92 THR A O 1
ATOM 721 N N . GLY A 1 93 ? -9.499 -3.588 -7.851 1.00 86.75 93 GLY A N 1
ATOM 722 C CA . GLY A 1 93 ? -10.368 -4.516 -7.116 1.00 86.75 93 GLY A CA 1
ATOM 723 C C . GLY A 1 93 ? -10.501 -5.915 -7.731 1.00 86.75 93 GLY A C 1
ATOM 724 O O . GLY A 1 93 ? -11.503 -6.577 -7.470 1.00 86.75 93 GLY A O 1
ATOM 725 N N . ILE A 1 94 ? -9.530 -6.348 -8.551 1.00 57.06 94 ILE A N 1
ATOM 726 C CA . ILE A 1 94 ? -9.545 -7.617 -9.310 1.00 57.06 94 ILE A CA 1
ATOM 727 C C . ILE A 1 94 ? -8.258 -8.411 -9.071 1.00 57.06 94 ILE A C 1
ATOM 729 O O . ILE A 1 94 ? -7.162 -7.813 -9.193 1.00 57.06 94 ILE A O 1
#

Nearest PDB structures (foldseek):
  7dye-assembly1_A  TM=2.830E-01  e=5.019E+00  Synechococcus elongatus PCC 7942 = FACHB-805

Solvent-accessible surface area (backbone atoms only — not comparable to full-atom values): 5488 Å² total; per-residue (Å²): 128,88,67,43,6,60,36,99,86,66,52,76,34,69,62,77,51,74,68,52,49,54,52,51,52,53,50,52,53,51,52,53,51,56,41,44,76,70,69,26,46,81,42,79,37,77,42,79,48,82,66,34,46,54,52,41,50,56,51,38,69,36,53,48,100,85,71,45,64,44,36,45,61,42,83,41,65,78,80,39,58,89,51,35,31,52,56,69,44,47,74,72,76,101

Mean predicted aligned error: 3.24 Å